Protein AF-A0A0C2ND90-F1 (afdb_monomer_lite)

Radius of gyration: 29.48 Å; chains: 1; bounding box: 59×24×83 Å

Foldseek 3Di:
DVVVVVVVVVVVVVVVVVVVVVVVVVVVVVVVVVVVVVVVVVVVPLPLPDDDADDVVVDDPVVVVVVLVVSCVVSVVVDPVSSVVVVCVRVVVVVVVVVD

Organism: Thelohanellus kitauei (NCBI:txid66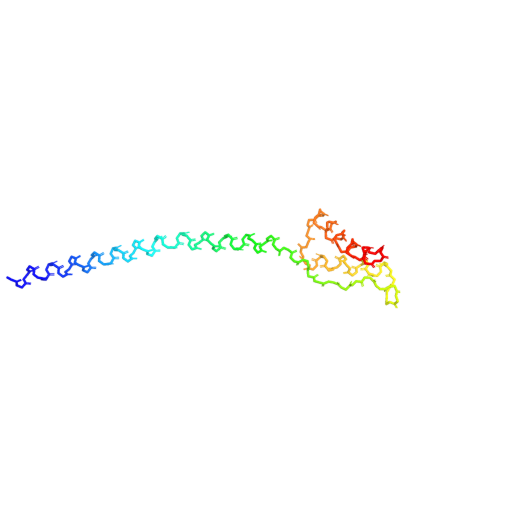9202)

Structure (mmCIF, N/CA/C/O backbone):
data_AF-A0A0C2ND90-F1
#
_entry.id   AF-A0A0C2ND90-F1
#
loop_
_atom_site.group_PDB
_atom_site.id
_atom_site.type_symbol
_atom_site.label_atom_id
_atom_site.label_alt_id
_atom_site.label_comp_id
_atom_site.label_asym_id
_atom_site.label_entity_id
_atom_site.label_seq_id
_atom_site.pdbx_PDB_ins_code
_atom_site.Cartn_x
_atom_site.Cartn_y
_atom_site.Cartn_z
_atom_site.occupancy
_atom_site.B_iso_or_equiv
_atom_site.auth_seq_id
_atom_site.auth_comp_id
_atom_site.auth_asym_id
_atom_site.auth_atom_id
_atom_site.pdbx_PDB_model_num
ATOM 1 N N . MET A 1 1 ? -38.158 9.079 54.600 1.00 61.09 1 MET A N 1
ATOM 2 C CA . MET A 1 1 ? -38.127 9.830 53.323 1.00 61.09 1 MET A CA 1
ATOM 3 C C . MET A 1 1 ? -36.707 10.075 52.803 1.00 61.09 1 MET A C 1
ATOM 5 O O . MET A 1 1 ? -36.456 9.720 51.663 1.00 61.09 1 MET A O 1
ATOM 9 N N . GLY A 1 2 ? -35.762 10.605 53.597 1.00 73.25 2 GLY A N 1
ATOM 10 C CA . GLY A 1 2 ? -34.389 10.879 53.116 1.00 73.25 2 GLY A CA 1
ATOM 11 C C . GLY A 1 2 ? -33.578 9.648 52.671 1.00 73.25 2 GLY A C 1
ATOM 12 O O . GLY A 1 2 ? -32.875 9.707 51.665 1.00 73.25 2 GLY A O 1
ATOM 13 N N . ASP A 1 3 ? -33.728 8.514 53.361 1.00 81.81 3 ASP A N 1
ATOM 14 C CA . ASP A 1 3 ? -32.987 7.281 53.045 1.00 81.81 3 ASP A CA 1
ATOM 15 C C . ASP A 1 3 ? -33.418 6.623 51.728 1.00 81.81 3 ASP A C 1
ATOM 17 O O . ASP A 1 3 ? -32.583 6.149 50.961 1.00 81.81 3 ASP A O 1
ATOM 21 N N . GLU A 1 4 ? -34.717 6.633 51.427 1.00 86.62 4 GLU A N 1
ATOM 22 C CA . GLU A 1 4 ? -35.253 6.101 50.169 1.00 86.62 4 GLU A CA 1
ATOM 23 C C . GLU A 1 4 ? -34.768 6.912 48.969 1.00 86.62 4 GLU A C 1
ATOM 25 O O . GLU A 1 4 ? -34.308 6.347 47.978 1.00 86.62 4 GLU A O 1
ATOM 30 N N . PHE A 1 5 ? -34.791 8.241 49.090 1.00 89.62 5 PHE A N 1
ATOM 31 C CA . PHE A 1 5 ? -34.315 9.141 48.047 1.00 89.62 5 PHE A CA 1
ATOM 32 C C . PHE A 1 5 ? -32.812 8.964 47.783 1.00 89.62 5 PHE A C 1
ATOM 34 O O . PHE A 1 5 ? -32.376 8.892 46.634 1.00 89.62 5 PHE A O 1
ATOM 41 N N . SER A 1 6 ? -32.020 8.791 48.845 1.00 90.69 6 SER A N 1
ATOM 42 C CA . SER A 1 6 ? -30.584 8.502 48.750 1.00 90.69 6 SER A CA 1
ATOM 43 C C . SER A 1 6 ? -30.305 7.157 48.060 1.00 90.69 6 SER A C 1
ATOM 45 O O . SER A 1 6 ? -29.378 7.028 47.255 1.00 90.69 6 SER A O 1
ATOM 47 N N . LYS A 1 7 ? -31.153 6.151 48.307 1.00 93.06 7 LYS A N 1
ATOM 48 C CA . LYS A 1 7 ? -31.084 4.835 47.653 1.00 93.06 7 LYS A CA 1
ATOM 49 C C . LYS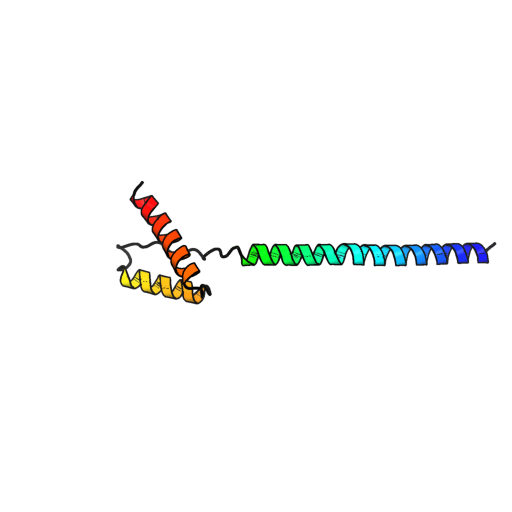 A 1 7 ? -31.412 4.920 46.160 1.00 93.06 7 LYS A C 1
ATOM 51 O O . LYS A 1 7 ? -30.707 4.324 45.347 1.00 93.06 7 LYS A O 1
ATOM 56 N N . ILE A 1 8 ? -32.432 5.700 45.800 1.00 93.50 8 ILE A N 1
ATOM 57 C CA . ILE A 1 8 ? -32.817 5.958 44.405 1.00 93.50 8 ILE A CA 1
ATOM 58 C C . ILE A 1 8 ? -31.680 6.667 43.660 1.00 93.50 8 ILE A C 1
ATOM 60 O O . ILE A 1 8 ? -31.285 6.214 42.587 1.00 93.50 8 ILE A O 1
ATOM 64 N N . LEU A 1 9 ? -31.087 7.709 44.250 1.00 91.94 9 LEU A N 1
ATOM 65 C CA . LEU A 1 9 ? -29.957 8.429 43.653 1.00 91.94 9 LEU A CA 1
ATOM 66 C C . LEU A 1 9 ? -28.749 7.519 43.399 1.00 91.94 9 LEU A C 1
ATOM 68 O O . LEU A 1 9 ? -28.164 7.567 42.318 1.00 91.94 9 LEU A O 1
ATOM 72 N N . LYS A 1 10 ? -28.401 6.650 44.356 1.00 93.69 10 LYS A N 1
ATOM 73 C CA . LYS A 1 10 ? -27.315 5.670 44.182 1.00 93.69 10 LYS A CA 1
ATOM 74 C C . LYS A 1 10 ? -27.596 4.687 43.048 1.00 93.69 10 LYS A C 1
ATOM 76 O O . LYS A 1 10 ? -26.691 4.384 42.275 1.00 93.69 10 LYS A O 1
ATOM 81 N N . ASN A 1 11 ? -28.835 4.215 42.928 1.00 93.94 11 ASN A N 1
ATOM 82 C CA . ASN A 1 11 ? -29.222 3.300 41.856 1.00 93.94 11 ASN A CA 1
ATOM 83 C C . ASN A 1 11 ? -29.159 3.974 40.478 1.00 93.94 11 ASN A C 1
ATOM 85 O O . ASN A 1 11 ? -28.696 3.352 39.525 1.00 93.94 11 ASN A O 1
ATOM 89 N N . ILE A 1 12 ? -29.557 5.247 40.377 1.00 94.38 12 ILE A N 1
ATOM 90 C CA . ILE A 1 12 ? -29.454 6.028 39.135 1.00 94.38 12 ILE A CA 1
ATOM 91 C C . ILE A 1 12 ? -27.985 6.230 38.744 1.00 94.38 12 ILE A C 1
ATOM 93 O O . ILE A 1 12 ? -27.619 5.964 37.602 1.00 94.38 12 ILE A O 1
ATOM 97 N N . LEU A 1 13 ? -27.132 6.636 39.691 1.00 93.94 13 LEU A N 1
ATOM 98 C CA . LEU A 1 13 ? -25.689 6.798 39.466 1.00 93.94 13 LEU A CA 1
ATOM 99 C C . LEU A 1 13 ? -25.038 5.501 38.982 1.00 93.94 13 LEU A C 1
ATOM 101 O O . LEU A 1 13 ? -24.297 5.505 38.001 1.00 93.94 13 LEU A O 1
ATOM 105 N N . LYS A 1 14 ? -25.366 4.382 39.634 1.00 94.62 14 LYS A N 1
ATOM 106 C CA . LYS A 1 14 ? -24.862 3.064 39.252 1.00 94.62 14 LYS A CA 1
ATOM 107 C C . LYS A 1 14 ? -25.328 2.666 37.848 1.00 94.62 14 LYS A C 1
ATOM 109 O O . LYS A 1 14 ? -24.517 2.237 37.036 1.00 94.62 14 LYS A O 1
ATOM 114 N N . SER A 1 15 ? -26.608 2.879 37.541 1.00 92.38 15 SER A N 1
ATOM 115 C CA . SER A 1 15 ? -27.170 2.591 36.218 1.00 92.38 15 SER A CA 1
ATOM 116 C C . SER A 1 15 ? -26.522 3.431 35.113 1.00 92.38 15 SER A C 1
ATOM 118 O O . SER A 1 15 ? -26.239 2.904 34.038 1.00 92.38 15 SER A O 1
ATOM 120 N N . GLN A 1 16 ? -26.228 4.710 35.372 1.00 92.75 16 GLN A N 1
ATOM 121 C CA . GLN A 1 16 ? -25.529 5.553 34.401 1.00 92.75 16 GLN A CA 1
ATOM 122 C C . GLN A 1 16 ? -24.081 5.113 34.175 1.00 92.75 16 GLN A C 1
ATOM 124 O O . GLN A 1 16 ? -23.621 5.109 33.031 1.00 92.75 16 GLN A O 1
ATOM 129 N N . GLN A 1 17 ? -23.371 4.713 35.232 1.00 93.25 17 GLN A N 1
ATOM 130 C CA . GLN A 1 17 ? -22.014 4.186 35.101 1.00 93.25 17 GLN A CA 1
ATOM 131 C C . GLN A 1 17 ? -22.003 2.911 34.246 1.00 93.25 17 GLN A C 1
ATOM 133 O O . GLN A 1 17 ? -21.243 2.821 33.282 1.00 93.25 17 GLN A O 1
ATOM 138 N N . GLU A 1 18 ? -22.892 1.963 34.545 1.00 94.25 18 GLU A N 1
ATOM 139 C CA . GLU A 1 18 ? -23.003 0.702 33.806 1.00 94.25 18 GLU A CA 1
ATOM 140 C C . GLU A 1 18 ? -23.373 0.933 32.331 1.00 94.25 18 GLU A C 1
ATOM 142 O O . GLU A 1 18 ? -22.771 0.325 31.442 1.00 94.25 18 GLU A O 1
ATOM 147 N N . GLN A 1 19 ? -24.304 1.854 32.046 1.00 92.56 19 GLN A N 1
ATOM 148 C CA . GLN A 1 19 ? -24.636 2.226 30.666 1.00 92.56 19 GLN A CA 1
ATOM 149 C C . GLN A 1 19 ? -23.453 2.857 29.930 1.00 92.56 19 GLN A C 1
ATOM 151 O O . GLN A 1 19 ? -23.208 2.523 28.770 1.00 92.56 19 GLN A O 1
ATOM 156 N N . THR A 1 20 ? -22.708 3.743 30.590 1.00 90.69 20 THR A N 1
ATOM 157 C CA . THR A 1 20 ? -21.558 4.424 29.981 1.00 90.69 20 THR A CA 1
ATOM 158 C C . THR A 1 20 ? -20.451 3.426 29.644 1.00 90.69 20 THR A C 1
ATOM 160 O O . THR A 1 20 ? -19.916 3.442 28.536 1.00 90.69 20 THR A O 1
ATOM 163 N N . GLU A 1 21 ? -20.146 2.498 30.552 1.00 91.19 21 GLU A N 1
ATOM 164 C CA . GLU A 1 21 ? -19.162 1.440 30.305 1.00 91.19 21 GLU A CA 1
ATOM 165 C C . GLU A 1 21 ? -19.593 0.495 29.176 1.00 91.19 21 GLU A C 1
ATOM 167 O O . GLU A 1 21 ? -18.774 0.128 28.327 1.00 91.19 21 GLU A O 1
ATOM 172 N N . ALA A 1 22 ? -20.874 0.113 29.136 1.00 88.69 22 ALA A N 1
ATOM 173 C CA . ALA A 1 22 ? -21.416 -0.730 28.074 1.00 88.69 22 ALA A CA 1
ATOM 174 C C . ALA A 1 22 ? -21.355 -0.034 26.706 1.00 88.69 22 ALA A C 1
ATOM 176 O O . ALA A 1 22 ? -20.994 -0.667 25.713 1.00 88.69 22 ALA A O 1
ATOM 177 N N . PHE A 1 23 ? -21.647 1.267 26.657 1.00 85.88 23 PHE A N 1
ATOM 178 C CA . PHE A 1 23 ? -21.556 2.075 25.443 1.00 85.88 23 PHE A CA 1
ATOM 179 C C . PHE A 1 23 ? -20.112 2.230 24.945 1.00 85.88 23 PHE A C 1
ATOM 181 O O . PHE A 1 23 ? -19.836 2.039 23.762 1.00 85.88 23 PHE A O 1
ATOM 188 N N . ILE A 1 24 ? -19.161 2.506 25.841 1.00 87.12 24 ILE A N 1
ATOM 189 C CA . ILE A 1 24 ? -17.740 2.605 25.474 1.00 87.12 24 ILE A CA 1
ATOM 190 C C . ILE A 1 24 ? -17.234 1.265 24.926 1.00 87.12 24 ILE A C 1
ATOM 192 O O . ILE A 1 24 ? -16.566 1.229 23.890 1.00 87.12 24 ILE A O 1
ATOM 196 N N . LYS A 1 25 ? -17.583 0.148 25.579 1.00 85.00 25 LYS A N 1
ATOM 197 C CA . LYS A 1 25 ? -17.224 -1.200 25.107 1.00 85.00 25 LYS A CA 1
ATOM 198 C C . LYS A 1 25 ? -17.882 -1.542 23.770 1.00 85.00 25 LYS A C 1
ATOM 200 O O . LYS A 1 25 ? -17.252 -2.193 22.938 1.00 85.00 25 LYS A O 1
ATOM 205 N N . SER A 1 26 ? -19.126 -1.115 23.549 1.00 82.69 26 SER A N 1
ATOM 206 C CA . SER A 1 26 ? -19.824 -1.376 22.289 1.00 82.69 26 SER A CA 1
ATOM 207 C C . SER A 1 26 ? -19.278 -0.545 21.128 1.00 82.69 26 SER A C 1
ATOM 209 O O . SER A 1 26 ? -19.345 -1.022 20.001 1.00 82.69 26 SER A O 1
ATOM 211 N N . GLN A 1 27 ? -18.690 0.634 21.378 1.00 79.12 27 GLN A N 1
ATOM 212 C CA . GLN A 1 27 ? -18.016 1.450 20.357 1.00 79.12 27 GLN A CA 1
ATOM 213 C C . GLN A 1 27 ? -16.550 1.078 20.104 1.00 79.12 27 GLN A C 1
ATOM 215 O O . GLN A 1 27 ? -16.084 1.216 18.969 1.00 79.12 27 GLN A O 1
ATOM 220 N N . SER A 1 28 ? -15.813 0.607 21.114 1.00 75.44 28 SER A N 1
ATOM 221 C CA . SER A 1 28 ? -14.378 0.323 20.968 1.00 75.44 28 SER A CA 1
ATOM 222 C C . SER A 1 28 ? -14.09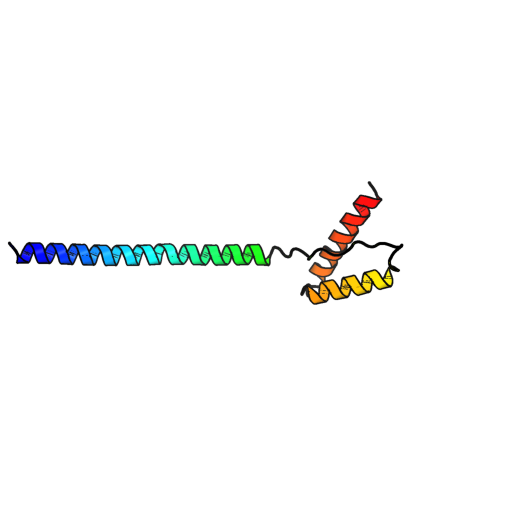9 -0.802 19.966 1.00 75.44 28 SER A C 1
ATOM 224 O O . SER A 1 28 ? -13.183 -0.694 19.150 1.00 75.44 28 SER A O 1
ATOM 226 N N . LEU A 1 29 ? -14.927 -1.851 19.969 1.00 71.69 29 LEU A N 1
ATOM 227 C CA . LEU A 1 29 ? -14.777 -3.000 19.075 1.00 71.69 29 LEU A CA 1
ATOM 228 C C . LEU A 1 29 ? -15.057 -2.647 17.591 1.00 71.69 29 LEU A C 1
ATOM 230 O O . LEU A 1 29 ? -14.260 -3.035 16.734 1.00 71.69 29 LEU A O 1
ATOM 234 N N . PRO A 1 30 ? -16.120 -1.891 17.245 1.00 79.75 30 PRO A N 1
ATOM 235 C CA . PRO A 1 30 ? -16.306 -1.332 15.905 1.00 79.75 30 PRO A CA 1
ATOM 236 C C . PRO A 1 30 ? -15.190 -0.384 15.465 1.00 79.75 30 PRO A C 1
ATOM 238 O O . PRO A 1 30 ? -14.737 -0.483 14.328 1.00 79.75 30 PRO A O 1
ATOM 241 N N . MET A 1 31 ? -14.723 0.506 16.347 1.00 79.31 31 MET A N 1
ATOM 242 C CA . MET A 1 31 ? -13.648 1.455 16.025 1.00 79.31 31 MET A CA 1
ATOM 243 C C . MET A 1 31 ? -12.340 0.734 15.689 1.00 79.31 31 MET A C 1
ATOM 245 O O . MET A 1 31 ? -11.716 1.058 14.682 1.00 79.31 31 MET A O 1
ATOM 249 N N . ALA A 1 32 ? -11.963 -0.290 16.461 1.00 78.69 32 ALA A N 1
ATOM 250 C CA . ALA A 1 32 ? -10.784 -1.106 16.169 1.00 78.69 32 ALA A CA 1
ATOM 251 C C . ALA A 1 32 ? -10.878 -1.767 14.782 1.00 78.69 32 ALA A C 1
ATOM 253 O O . ALA A 1 32 ? -9.948 -1.681 13.986 1.00 78.69 32 ALA A O 1
ATOM 254 N N . LYS A 1 33 ? -12.045 -2.329 14.438 1.00 81.75 33 LYS A N 1
ATOM 255 C CA . LYS A 1 33 ? -12.279 -2.927 13.113 1.00 81.75 33 LYS A CA 1
ATOM 256 C C . LYS A 1 33 ? -12.229 -1.911 11.973 1.00 81.75 33 LYS A C 1
ATOM 258 O O . LYS A 1 33 ? -11.783 -2.255 10.878 1.00 81.75 33 LYS A O 1
ATOM 263 N N . LEU A 1 34 ? -12.699 -0.685 12.199 1.00 83.44 34 LEU A N 1
ATOM 264 C CA . LEU A 1 34 ? -12.606 0.392 11.214 1.00 83.44 34 LEU A CA 1
ATOM 265 C C . LEU A 1 34 ? -11.152 0.804 10.990 1.00 83.44 34 LEU A C 1
ATOM 267 O O . LEU A 1 34 ? -10.738 0.916 9.840 1.00 83.44 34 LEU A O 1
ATOM 271 N N . VAL A 1 35 ? -10.373 0.965 12.062 1.00 84.44 35 VAL A N 1
ATOM 272 C CA . VAL A 1 35 ? -8.939 1.278 11.973 1.00 84.44 35 VAL A CA 1
ATOM 273 C C . VAL A 1 35 ? -8.191 0.173 11.231 1.00 84.44 35 VAL A C 1
ATOM 275 O O . VAL A 1 35 ? -7.462 0.480 10.291 1.00 84.44 35 VAL A O 1
ATOM 278 N N . ASP A 1 36 ? -8.438 -1.096 11.561 1.00 82.25 36 ASP A N 1
ATOM 279 C CA . ASP A 1 36 ? -7.831 -2.234 10.860 1.00 82.25 36 ASP A CA 1
ATOM 280 C C . ASP A 1 36 ? -8.231 -2.276 9.381 1.00 82.25 36 ASP A C 1
ATOM 282 O O . ASP A 1 36 ? -7.395 -2.510 8.508 1.00 82.25 36 ASP A O 1
ATOM 286 N N . SER A 1 37 ? -9.500 -2.003 9.072 1.00 80.81 37 SER A N 1
ATOM 287 C CA . SER A 1 37 ? -9.986 -1.969 7.688 1.00 80.81 37 SER A CA 1
ATOM 288 C C . SER A 1 37 ? -9.346 -0.834 6.894 1.00 80.81 37 SER A C 1
ATOM 290 O O . SER A 1 37 ? -8.941 -1.043 5.751 1.00 80.81 37 SER A O 1
ATOM 292 N N . VAL A 1 38 ? -9.210 0.354 7.490 1.00 79.38 38 VAL A N 1
ATOM 293 C CA . VAL A 1 38 ? -8.524 1.497 6.874 1.00 79.38 38 VAL A CA 1
ATOM 294 C C . VAL A 1 38 ? -7.041 1.192 6.688 1.00 79.38 38 VAL A C 1
ATOM 296 O O . VAL A 1 38 ? -6.529 1.388 5.590 1.00 79.38 38 VAL A O 1
ATOM 299 N N . ALA A 1 39 ? -6.366 0.639 7.695 1.00 75.31 39 ALA A N 1
ATOM 300 C CA . ALA A 1 39 ? -4.968 0.230 7.593 1.00 75.31 39 ALA A CA 1
ATOM 301 C C . ALA A 1 39 ? -4.761 -0.813 6.482 1.00 75.31 39 ALA A C 1
ATOM 303 O O . ALA A 1 39 ? -3.817 -0.709 5.701 1.00 75.31 39 ALA A O 1
ATOM 304 N N . HIS A 1 40 ? -5.677 -1.773 6.354 1.00 74.25 40 HIS A N 1
ATOM 305 C CA . HIS A 1 40 ? -5.659 -2.782 5.298 1.00 74.25 40 HIS A CA 1
ATOM 306 C C . HIS A 1 40 ? -5.990 -2.216 3.904 1.00 74.25 40 HIS A C 1
ATOM 308 O O . HIS A 1 40 ? -5.469 -2.700 2.902 1.00 74.25 40 HIS A O 1
ATOM 314 N N . MET A 1 41 ? -6.837 -1.188 3.799 1.00 71.75 41 MET A N 1
ATOM 315 C CA . MET A 1 41 ? -7.047 -0.481 2.530 1.00 71.75 41 MET A CA 1
ATOM 316 C C . MET A 1 41 ? -5.804 0.323 2.138 1.00 71.75 41 MET A C 1
ATOM 318 O O . MET A 1 41 ? -5.355 0.234 0.998 1.00 71.75 41 MET A O 1
ATOM 322 N N . VAL A 1 42 ? -5.211 1.054 3.082 1.00 67.94 42 VAL A N 1
ATOM 323 C CA . VAL A 1 42 ? -4.011 1.869 2.848 1.00 67.94 42 VAL A CA 1
ATOM 324 C C . VAL A 1 42 ? -2.795 0.996 2.532 1.00 67.94 42 VAL A C 1
ATOM 326 O O . VAL A 1 42 ? -2.023 1.351 1.648 1.00 67.94 42 VAL A O 1
ATOM 329 N N . SER A 1 43 ? -2.650 -0.178 3.152 1.00 66.38 43 SER A N 1
ATOM 330 C CA . SER A 1 43 ? -1.560 -1.110 2.826 1.00 66.38 43 SER A CA 1
ATOM 331 C C . SER A 1 43 ? -1.663 -1.685 1.410 1.00 66.38 43 SER A C 1
ATOM 333 O O . SER A 1 43 ? -0.647 -2.010 0.798 1.00 66.38 43 SER A O 1
ATOM 335 N N . LYS A 1 44 ? -2.881 -1.779 0.862 1.00 58.56 44 LYS A N 1
ATOM 336 C CA . LYS A 1 44 ? -3.127 -2.196 -0.527 1.00 58.56 44 LYS A CA 1
ATOM 337 C C . LYS A 1 44 ? -2.970 -1.064 -1.532 1.00 58.56 44 LYS A C 1
ATOM 339 O O . LYS A 1 44 ? -2.728 -1.331 -2.709 1.00 58.56 44 LYS A O 1
ATOM 344 N N . ILE A 1 45 ? -3.069 0.184 -1.084 1.00 56.97 45 ILE A N 1
ATOM 345 C CA . ILE A 1 45 ? -2.758 1.369 -1.879 1.00 56.97 45 ILE A CA 1
ATOM 346 C C . ILE A 1 45 ? -1.229 1.502 -1.936 1.00 56.97 45 ILE A C 1
ATOM 348 O O . ILE A 1 45 ? -0.612 2.390 -1.358 1.00 56.97 45 ILE A O 1
ATOM 352 N N . THR A 1 46 ? -0.585 0.591 -2.667 1.00 53.69 46 THR A N 1
ATOM 353 C CA . THR A 1 46 ? 0.801 0.783 -3.097 1.00 53.69 46 THR A CA 1
ATOM 354 C C . THR A 1 46 ? 0.797 1.776 -4.254 1.00 53.69 46 THR A C 1
ATOM 356 O O . THR A 1 46 ? 0.978 1.402 -5.417 1.00 53.69 46 THR A O 1
ATOM 359 N N . VAL A 1 47 ? 0.566 3.060 -3.944 1.00 55.66 47 VAL A N 1
ATOM 360 C CA . VAL A 1 47 ? 0.894 4.140 -4.881 1.00 55.66 47 VAL A CA 1
ATOM 361 C C . VAL A 1 47 ? 2.381 3.992 -5.135 1.00 55.66 47 VAL A C 1
ATOM 363 O O . VAL A 1 47 ? 3.193 4.285 -4.262 1.00 55.66 47 VAL A O 1
ATOM 366 N N . ALA A 1 48 ? 2.737 3.445 -6.298 1.00 58.94 48 ALA A N 1
ATOM 367 C CA . ALA A 1 48 ? 4.113 3.486 -6.745 1.00 58.94 48 ALA A CA 1
ATOM 368 C C . ALA A 1 48 ? 4.463 4.977 -6.787 1.00 58.94 48 ALA A C 1
ATOM 370 O O . ALA A 1 48 ? 3.776 5.719 -7.498 1.00 58.94 48 ALA A O 1
ATOM 371 N N . PRO A 1 49 ? 5.419 5.452 -5.973 1.00 63.28 49 PRO A N 1
ATOM 372 C CA . PRO A 1 49 ? 5.727 6.866 -5.959 1.00 63.28 49 PRO A CA 1
ATOM 373 C C . PRO A 1 49 ? 6.139 7.272 -7.367 1.00 63.28 49 PRO A C 1
ATOM 375 O O . PRO A 1 49 ? 6.838 6.519 -8.050 1.00 63.28 49 PRO A O 1
ATOM 378 N N . SER A 1 50 ? 5.635 8.430 -7.791 1.00 69.19 50 SER A N 1
ATOM 379 C CA . SER A 1 50 ? 5.865 8.980 -9.123 1.00 69.19 50 SER A CA 1
ATOM 380 C C . SER A 1 50 ? 7.350 8.921 -9.484 1.00 69.19 50 SER A C 1
ATOM 382 O O . SER A 1 50 ? 8.209 9.215 -8.651 1.00 69.19 50 SER A O 1
ATOM 384 N N . PHE A 1 51 ? 7.643 8.530 -10.718 1.00 78.44 51 PHE A N 1
ATOM 385 C CA . PHE A 1 51 ? 8.991 8.465 -11.261 1.00 78.44 51 PHE A CA 1
ATOM 386 C C . PHE A 1 51 ? 9.003 9.148 -12.613 1.00 78.44 51 PHE A C 1
ATOM 388 O O . PHE A 1 51 ? 8.010 9.151 -13.339 1.00 78.44 51 PHE A O 1
ATOM 395 N N . GLU A 1 52 ? 10.138 9.754 -12.921 1.00 81.94 52 GLU A N 1
ATOM 396 C CA . GLU A 1 52 ? 10.318 10.485 -14.162 1.00 81.94 52 GLU A CA 1
ATOM 397 C C . GLU A 1 52 ? 10.247 9.527 -15.354 1.00 81.94 52 GLU A C 1
ATOM 399 O O . GLU A 1 52 ? 10.853 8.458 -15.322 1.00 81.94 52 GLU A O 1
ATOM 404 N N . SER A 1 53 ? 9.515 9.902 -16.403 1.00 79.81 53 SER A N 1
ATOM 405 C CA . SER A 1 53 ? 9.410 9.092 -17.613 1.00 79.81 53 SER A CA 1
ATOM 406 C C . SER A 1 53 ? 10.719 9.054 -18.399 1.00 79.81 53 SER A C 1
ATOM 408 O O . SER A 1 53 ? 11.598 9.911 -18.257 1.00 79.81 53 SER A O 1
ATOM 410 N N . TYR A 1 54 ? 10.863 8.030 -19.242 1.00 81.81 54 TYR A N 1
ATOM 411 C CA . TYR A 1 54 ? 12.066 7.869 -20.045 1.00 81.81 54 TYR A CA 1
ATOM 412 C C . TYR A 1 54 ? 12.178 8.986 -21.087 1.00 81.81 54 TYR A C 1
ATOM 414 O O . TYR A 1 54 ? 11.325 9.127 -21.960 1.00 81.81 54 TYR A O 1
ATOM 422 N N . GLN A 1 55 ? 13.272 9.746 -21.030 1.00 82.44 55 GLN A N 1
ATOM 423 C CA . GLN A 1 55 ? 13.583 10.778 -22.015 1.00 82.44 55 GLN A CA 1
ATOM 424 C C . GLN A 1 55 ? 14.925 10.476 -22.693 1.00 82.44 55 GLN A C 1
ATOM 426 O O . GLN A 1 55 ? 15.975 10.697 -22.081 1.00 82.44 55 GLN A O 1
ATOM 431 N N . PRO A 1 56 ? 14.921 10.033 -23.969 1.00 79.00 56 PRO A N 1
ATOM 432 C CA . PRO A 1 56 ? 16.148 9.713 -24.704 1.00 79.00 56 PRO A CA 1
ATOM 433 C C . PRO A 1 56 ? 17.134 10.882 -24.814 1.00 79.00 56 PRO A C 1
ATOM 435 O O . PRO A 1 56 ? 18.334 10.669 -24.947 1.00 79.00 56 PRO A O 1
ATOM 438 N N . SER A 1 57 ? 16.633 12.120 -24.760 1.00 88.94 57 SER A N 1
ATOM 439 C CA . SER A 1 57 ? 17.441 13.344 -24.796 1.00 88.94 57 SER A CA 1
ATOM 440 C C . SER A 1 57 ? 18.203 13.616 -23.497 1.00 88.94 57 SER A C 1
ATOM 442 O O . SER A 1 57 ? 19.186 14.354 -23.523 1.00 88.94 57 SER A O 1
ATOM 444 N N . LYS A 1 58 ? 17.756 13.050 -22.370 1.00 86.81 58 LYS A N 1
ATOM 445 C CA . LYS A 1 58 ? 18.366 13.238 -21.048 1.00 86.81 58 LYS A CA 1
ATOM 446 C C . LYS A 1 58 ? 19.271 12.080 -20.661 1.00 86.81 58 LYS A C 1
ATOM 448 O O . LYS A 1 58 ? 20.324 12.311 -20.073 1.00 86.81 58 LYS A O 1
ATOM 453 N N . GLU A 1 59 ? 18.868 10.846 -20.962 1.00 89.75 59 GLU A N 1
ATOM 454 C CA . GLU A 1 59 ? 19.632 9.666 -20.563 1.00 89.75 59 GLU A CA 1
ATOM 455 C C . GLU A 1 59 ? 19.510 8.481 -21.539 1.00 89.75 59 GLU A C 1
ATOM 457 O O . GLU A 1 59 ? 18.466 8.269 -22.166 1.00 89.75 59 GLU A O 1
ATOM 462 N N . PRO A 1 60 ? 20.567 7.654 -21.663 1.00 88.81 60 PRO A N 1
ATOM 463 C CA . PRO A 1 60 ? 20.483 6.392 -22.383 1.00 88.81 60 PRO A CA 1
ATOM 464 C C . PRO A 1 60 ? 19.653 5.371 -21.590 1.00 88.81 60 PRO A C 1
ATOM 466 O O . PRO A 1 60 ? 19.686 5.330 -20.359 1.00 88.81 60 PRO A O 1
ATOM 469 N N . PHE A 1 61 ? 18.940 4.492 -22.300 1.00 82.31 61 PHE A N 1
ATOM 470 C CA . PHE A 1 61 ? 18.012 3.526 -21.696 1.00 82.31 61 PHE A CA 1
ATOM 471 C C . PHE A 1 61 ? 18.610 2.646 -20.574 1.00 82.31 61 PHE A C 1
ATOM 473 O O . PHE A 1 61 ? 17.932 2.448 -19.565 1.00 82.31 61 PHE A O 1
ATOM 480 N N . PRO A 1 62 ? 19.864 2.146 -20.657 1.00 88.69 62 PRO A N 1
ATOM 481 C CA . PRO A 1 62 ? 20.468 1.406 -19.545 1.00 88.69 62 PRO A CA 1
ATOM 482 C C . PRO A 1 62 ? 20.574 2.222 -18.245 1.00 88.69 62 PRO A C 1
ATOM 484 O O . PRO A 1 62 ? 20.430 1.657 -17.161 1.00 88.69 62 PRO A O 1
ATOM 487 N N . GLY A 1 63 ? 20.784 3.540 -18.347 1.00 87.56 63 GLY A N 1
ATOM 488 C CA . GLY A 1 63 ? 20.823 4.456 -17.203 1.00 87.56 63 GLY A CA 1
ATOM 489 C C . GLY A 1 63 ? 19.449 4.619 -16.558 1.00 87.56 63 GLY A C 1
ATOM 490 O O . GLY A 1 63 ? 19.304 4.386 -15.357 1.00 87.56 63 GLY A O 1
ATOM 491 N N . TYR A 1 64 ? 18.429 4.872 -17.383 1.00 85.81 64 TYR A N 1
ATOM 492 C CA . TYR A 1 64 ? 17.030 4.919 -16.950 1.00 85.81 64 TYR A CA 1
ATOM 493 C C . TYR A 1 64 ? 16.615 3.629 -16.234 1.00 85.81 64 TYR A C 1
ATOM 495 O O . TYR A 1 64 ? 16.054 3.666 -15.139 1.00 85.81 64 TYR A O 1
ATOM 503 N N . LYS A 1 65 ? 16.951 2.472 -16.821 1.00 82.44 65 LYS A N 1
ATOM 504 C CA . LYS A 1 65 ? 16.651 1.157 -16.244 1.00 82.44 65 LYS A CA 1
ATOM 505 C C . LYS A 1 65 ? 17.287 0.984 -14.861 1.00 82.44 65 LYS A C 1
ATOM 507 O O . LYS A 1 65 ? 16.605 0.548 -13.940 1.00 82.44 65 LYS A O 1
ATOM 512 N N . SER A 1 66 ? 18.560 1.348 -14.705 1.00 86.88 66 SER A N 1
ATOM 513 C CA . SER A 1 66 ? 19.258 1.274 -13.413 1.00 86.88 66 SER A CA 1
ATOM 514 C C . SER A 1 66 ? 18.586 2.156 -12.352 1.00 86.88 66 SER A C 1
ATOM 516 O O . SER A 1 66 ? 18.316 1.708 -11.237 1.00 86.88 66 SER A O 1
ATOM 518 N N . ARG A 1 67 ? 18.220 3.392 -12.718 1.00 88.44 67 ARG A N 1
ATOM 519 C CA . ARG A 1 67 ? 17.521 4.337 -11.832 1.00 88.44 67 ARG A CA 1
ATOM 520 C C . ARG A 1 67 ? 16.135 3.822 -11.426 1.00 88.44 67 ARG A C 1
ATOM 522 O O . ARG A 1 67 ? 15.742 3.944 -10.268 1.00 88.44 67 ARG A O 1
ATOM 529 N N . LEU A 1 68 ? 15.429 3.182 -12.356 1.00 81.44 68 LEU A N 1
ATOM 530 C CA . LEU A 1 68 ? 14.133 2.552 -12.114 1.00 81.44 68 LEU A CA 1
ATOM 531 C C . LEU A 1 68 ? 14.246 1.354 -11.151 1.00 81.44 68 LEU A C 1
ATOM 533 O O . LEU A 1 68 ? 13.442 1.209 -10.231 1.00 81.44 68 LEU A O 1
ATOM 537 N N . GLU A 1 69 ? 15.270 0.514 -11.311 1.00 79.62 69 GLU A N 1
ATOM 538 C CA . GLU A 1 69 ? 15.544 -0.612 -10.405 1.00 79.62 69 GLU A CA 1
ATOM 539 C C . GLU A 1 69 ? 15.915 -0.143 -8.988 1.00 79.62 69 GLU A C 1
ATOM 541 O O . GLU A 1 69 ? 15.458 -0.726 -7.994 1.00 79.62 69 GLU A O 1
ATOM 546 N N . GLN A 1 70 ? 16.692 0.938 -8.880 1.00 83.88 70 GLN A N 1
ATOM 547 C CA . GLN A 1 70 ? 16.999 1.588 -7.603 1.00 83.88 70 GLN A CA 1
ATOM 548 C C . GLN A 1 70 ? 15.739 2.148 -6.936 1.00 83.88 70 GLN A C 1
ATOM 550 O O . GLN A 1 70 ? 15.534 1.925 -5.742 1.00 83.88 70 GLN A O 1
ATOM 555 N N . HIS A 1 71 ? 14.861 2.802 -7.703 1.00 81.44 71 HIS A N 1
ATOM 556 C CA . HIS A 1 71 ? 13.587 3.325 -7.204 1.00 81.44 71 HIS A CA 1
ATOM 557 C C . HIS A 1 71 ? 12.702 2.221 -6.626 1.00 81.44 71 HIS A C 1
ATOM 559 O O . HIS A 1 71 ? 12.235 2.333 -5.495 1.00 81.44 71 HIS A O 1
ATOM 565 N N . PHE A 1 72 ? 12.537 1.099 -7.332 1.00 75.88 72 PHE A N 1
ATOM 566 C CA . PHE A 1 72 ? 11.772 -0.035 -6.799 1.00 75.88 72 PHE A CA 1
ATOM 567 C C . PHE A 1 72 ? 12.378 -0.633 -5.534 1.00 75.88 72 PHE A C 1
ATOM 569 O O . PHE A 1 72 ? 11.638 -1.042 -4.638 1.00 75.88 72 PHE A O 1
ATOM 576 N N . SER A 1 73 ? 13.709 -0.664 -5.452 1.00 75.00 73 SER A N 1
ATOM 577 C CA . SER A 1 73 ? 14.416 -1.139 -4.262 1.00 75.00 73 SER A CA 1
ATOM 578 C C . SER A 1 73 ? 14.171 -0.213 -3.065 1.00 75.00 73 SER A C 1
ATOM 580 O O . SER A 1 73 ? 13.862 -0.697 -1.979 1.00 75.00 73 SER A O 1
ATOM 582 N N . ALA A 1 74 ? 14.215 1.107 -3.271 1.00 74.62 74 ALA A N 1
ATOM 583 C CA . ALA A 1 74 ? 13.909 2.103 -2.241 1.00 74.62 74 ALA A CA 1
ATOM 584 C C . ALA A 1 74 ? 12.433 2.073 -1.802 1.00 74.62 74 ALA A C 1
ATOM 586 O O . ALA A 1 74 ? 12.118 2.308 -0.638 1.00 74.62 74 ALA A O 1
ATOM 587 N N . CYS A 1 75 ? 11.527 1.729 -2.717 1.00 70.12 75 CYS A N 1
ATOM 588 C CA . CYS A 1 75 ? 10.087 1.682 -2.462 1.00 70.12 75 CYS A CA 1
ATOM 589 C C . CYS A 1 75 ? 9.614 0.375 -1.818 1.00 70.12 75 CYS A C 1
ATOM 591 O O . CYS A 1 75 ? 8.409 0.154 -1.723 1.00 70.12 75 CYS A O 1
ATOM 593 N N . SER A 1 76 ? 10.534 -0.505 -1.402 1.00 66.62 76 SER A N 1
ATOM 594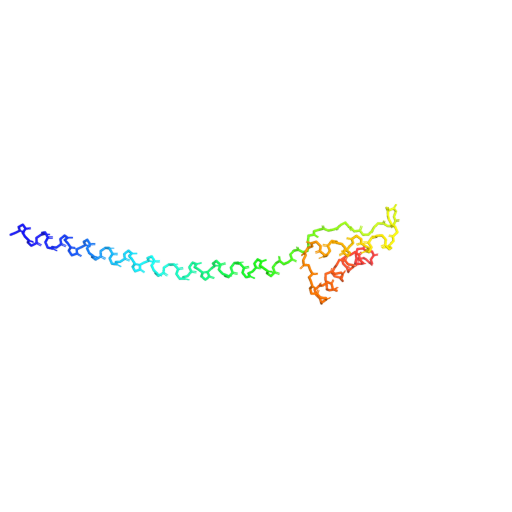 C CA . SER A 1 76 ? 10.200 -1.821 -0.843 1.00 66.62 76 SER A CA 1
ATOM 595 C C . SER A 1 76 ? 9.235 -2.613 -1.736 1.00 66.62 76 SER A C 1
ATOM 597 O O . SER A 1 76 ? 8.396 -3.375 -1.255 1.00 66.62 76 SER A O 1
ATOM 599 N N . VAL A 1 77 ? 9.361 -2.465 -3.059 1.00 64.88 77 VAL A N 1
ATOM 600 C CA . VAL A 1 77 ? 8.710 -3.365 -4.012 1.00 64.88 77 VAL A CA 1
ATOM 601 C C . VAL A 1 77 ? 9.582 -4.614 -4.044 1.00 64.88 77 VAL A C 1
ATOM 603 O O . VAL A 1 77 ? 10.529 -4.698 -4.820 1.00 64.88 77 VAL A O 1
ATOM 606 N N . ILE A 1 78 ? 9.366 -5.533 -3.106 1.00 57.34 78 ILE A N 1
ATOM 607 C CA . ILE A 1 78 ? 10.247 -6.697 -2.900 1.00 57.34 78 ILE A CA 1
ATOM 608 C C . ILE A 1 78 ? 9.778 -7.881 -3.757 1.00 57.34 78 ILE A C 1
ATOM 610 O O . ILE A 1 78 ? 10.603 -8.644 -4.260 1.00 57.34 78 ILE A O 1
ATOM 614 N N . ASP A 1 79 ? 8.468 -7.992 -3.990 1.00 66.56 79 ASP A N 1
ATOM 615 C CA . ASP A 1 79 ? 7.882 -9.069 -4.783 1.00 66.56 79 ASP A CA 1
ATOM 616 C C . ASP A 1 79 ? 8.158 -8.901 -6.287 1.00 66.56 79 ASP A C 1
ATOM 618 O O . ASP A 1 79 ? 7.946 -7.842 -6.884 1.00 66.56 79 ASP A O 1
ATOM 622 N N . GLN A 1 80 ? 8.645 -9.968 -6.923 1.00 63.81 80 GLN A N 1
ATOM 623 C CA . GLN A 1 80 ? 9.034 -9.944 -8.334 1.00 63.81 80 GLN A CA 1
ATOM 624 C C . GLN A 1 80 ? 7.823 -9.806 -9.276 1.00 63.81 80 GLN A C 1
ATOM 626 O O . GLN A 1 80 ? 7.964 -9.244 -10.368 1.00 63.81 80 GLN A O 1
ATOM 631 N N . GLY A 1 81 ? 6.648 -10.301 -8.873 1.00 63.97 81 GLY A N 1
ATOM 632 C CA . GLY A 1 81 ? 5.394 -10.131 -9.609 1.00 63.97 81 GLY A CA 1
ATOM 633 C C . GLY A 1 81 ? 4.899 -8.686 -9.559 1.00 63.97 81 GLY A C 1
ATOM 634 O O . GLY A 1 81 ? 4.516 -8.126 -10.592 1.00 63.97 81 GLY A O 1
ATOM 635 N N . ASP A 1 82 ? 5.010 -8.054 -8.392 1.00 65.19 82 ASP A N 1
ATOM 636 C CA . ASP A 1 82 ? 4.661 -6.645 -8.196 1.00 65.19 82 ASP A CA 1
ATOM 637 C C . ASP A 1 82 ? 5.606 -5.708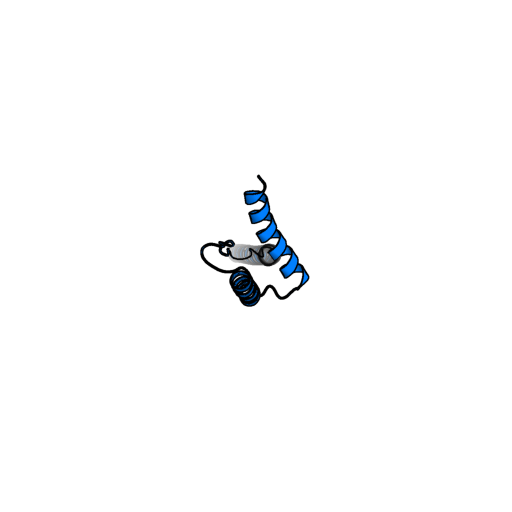 -8.976 1.00 65.19 82 ASP A C 1
ATOM 639 O O . ASP A 1 82 ? 5.149 -4.797 -9.671 1.00 65.19 82 ASP A O 1
ATOM 643 N N . LYS A 1 83 ? 6.918 -6.005 -9.007 1.00 65.19 83 LYS A N 1
ATOM 644 C CA . LYS A 1 83 ? 7.891 -5.280 -9.855 1.00 65.19 83 LYS A CA 1
ATOM 645 C C . LYS A 1 83 ? 7.504 -5.303 -11.332 1.00 65.19 83 LYS A C 1
ATOM 647 O O . LYS A 1 83 ? 7.457 -4.253 -11.968 1.00 65.19 83 LYS A O 1
ATOM 652 N N . LYS A 1 84 ? 7.230 -6.486 -11.895 1.00 66.75 84 LYS A N 1
ATOM 653 C CA . LYS A 1 84 ? 6.878 -6.622 -13.320 1.00 66.75 84 LYS A CA 1
ATOM 654 C C . LYS A 1 84 ? 5.588 -5.879 -13.650 1.00 66.75 84 LYS A C 1
ATOM 656 O O . LYS A 1 84 ? 5.538 -5.185 -14.659 1.00 66.75 84 LYS A O 1
ATOM 661 N N . SER A 1 85 ? 4.581 -5.987 -12.789 1.00 66.19 85 SER A N 1
ATOM 662 C CA . SER A 1 85 ? 3.284 -5.336 -12.992 1.00 66.19 85 SER A CA 1
ATOM 663 C C . SER A 1 85 ? 3.396 -3.810 -12.931 1.00 66.19 85 SER A C 1
ATOM 665 O O . SER A 1 85 ? 2.824 -3.130 -13.779 1.00 66.19 85 SER A O 1
ATOM 667 N N . LYS A 1 86 ? 4.193 -3.260 -12.003 1.00 68.50 86 LYS A N 1
ATOM 668 C CA . LYS A 1 86 ? 4.449 -1.810 -11.908 1.00 68.50 86 LYS A CA 1
ATOM 669 C C . LYS A 1 86 ? 5.310 -1.286 -13.064 1.00 68.50 86 LYS A C 1
ATOM 671 O O . LYS A 1 86 ? 4.997 -0.232 -13.610 1.00 68.50 86 LYS A O 1
ATOM 676 N N . ILE A 1 87 ? 6.329 -2.041 -13.494 1.00 68.19 87 ILE A N 1
ATOM 677 C CA . ILE A 1 87 ? 7.112 -1.730 -14.706 1.00 68.19 87 ILE A CA 1
ATOM 678 C C . ILE A 1 87 ? 6.200 -1.676 -15.927 1.00 68.19 87 ILE A C 1
ATOM 680 O O . ILE A 1 87 ? 6.261 -0.719 -16.692 1.00 68.19 87 ILE A O 1
ATOM 684 N N . LEU A 1 88 ? 5.352 -2.693 -16.103 1.00 66.50 88 LEU A N 1
ATOM 685 C CA . LEU A 1 88 ? 4.406 -2.735 -17.209 1.00 66.50 88 LEU A CA 1
ATOM 686 C C . LEU A 1 88 ? 3.420 -1.577 -17.120 1.00 66.50 88 LEU A C 1
ATOM 688 O O . LEU A 1 88 ? 3.245 -0.905 -18.117 1.00 66.50 88 LEU A O 1
ATOM 692 N N . ALA A 1 89 ? 2.839 -1.274 -15.960 1.00 66.19 89 ALA A N 1
ATOM 693 C CA . ALA A 1 89 ? 1.922 -0.143 -15.822 1.00 66.19 89 ALA A CA 1
ATOM 694 C C . ALA A 1 89 ? 2.559 1.192 -16.253 1.00 66.19 89 ALA A C 1
ATOM 696 O O . ALA A 1 89 ? 1.918 1.986 -16.939 1.00 66.19 89 ALA A O 1
ATOM 697 N N . TRP A 1 90 ? 3.829 1.424 -15.912 1.00 68.12 90 TRP A N 1
ATOM 698 C CA . TRP A 1 90 ? 4.539 2.647 -16.300 1.00 68.12 90 TRP A CA 1
ATOM 699 C C . TRP A 1 90 ? 4.964 2.667 -17.764 1.00 68.12 90 TRP A C 1
ATOM 701 O O . TRP A 1 90 ? 4.746 3.664 -18.446 1.00 68.12 90 TRP A O 1
ATOM 711 N N . LEU A 1 91 ? 5.504 1.562 -18.282 1.00 66.69 91 LEU A N 1
ATOM 712 C CA . LEU A 1 91 ? 5.848 1.460 -19.702 1.00 66.69 91 LEU A CA 1
ATOM 713 C C . LEU A 1 91 ? 4.601 1.495 -20.593 1.00 66.69 91 LEU A C 1
ATOM 715 O O . LEU A 1 91 ? 4.646 2.065 -21.676 1.00 66.69 91 LEU A O 1
ATOM 719 N N . V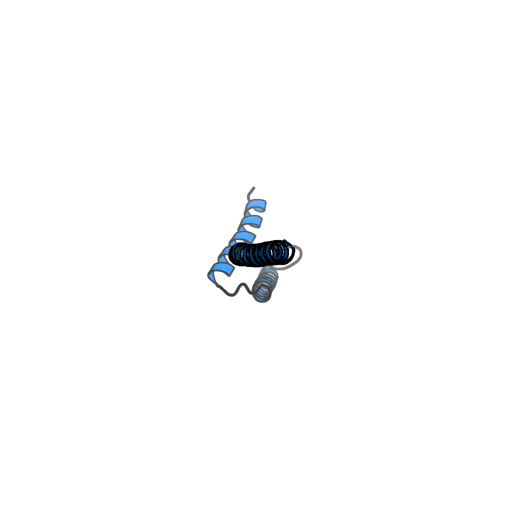AL A 1 92 ? 3.491 0.905 -20.149 1.00 66.56 92 VAL A N 1
ATOM 720 C CA . VAL A 1 92 ? 2.204 0.895 -20.856 1.00 66.56 92 VAL A CA 1
ATOM 721 C C . VAL A 1 92 ? 1.610 2.300 -20.889 1.00 66.56 92 VAL A C 1
ATOM 723 O O . VAL A 1 92 ? 1.221 2.748 -21.958 1.00 66.56 92 VAL A O 1
ATOM 726 N N . SER A 1 93 ? 1.614 3.037 -19.773 1.00 59.03 93 SER A N 1
ATOM 727 C CA . SER A 1 93 ? 1.161 4.438 -19.759 1.00 59.03 93 SER A CA 1
ATOM 728 C C . SER A 1 93 ? 1.940 5.309 -20.755 1.00 59.03 93 SER A C 1
ATOM 730 O O . SER A 1 93 ? 1.348 6.099 -21.487 1.00 59.03 93 SER A O 1
ATOM 732 N N . GLU A 1 94 ? 3.260 5.133 -20.825 1.00 58.31 94 GLU A N 1
ATOM 733 C CA . GLU A 1 94 ? 4.111 5.868 -21.767 1.00 58.31 94 GLU A CA 1
ATOM 734 C C . GLU A 1 94 ? 3.906 5.406 -23.216 1.00 58.31 94 GLU A C 1
ATOM 736 O O . GLU A 1 94 ? 3.775 6.236 -24.115 1.00 58.31 94 GLU A O 1
ATOM 741 N N . THR A 1 95 ? 3.814 4.092 -23.455 1.00 56.62 95 THR A N 1
ATOM 742 C CA . THR A 1 95 ? 3.595 3.544 -24.806 1.00 56.62 95 THR A CA 1
ATOM 743 C C . THR A 1 95 ? 2.223 3.891 -25.363 1.00 56.62 95 THR A C 1
ATOM 745 O O . THR A 1 95 ? 2.146 4.163 -26.555 1.00 56.62 95 THR A O 1
ATOM 748 N N . TYR A 1 96 ? 1.173 3.980 -24.541 1.00 54.69 96 TYR A N 1
ATOM 749 C CA . TYR A 1 96 ? -0.115 4.524 -24.983 1.00 54.69 96 TYR A CA 1
ATOM 750 C C . TYR A 1 96 ? 0.003 6.000 -25.387 1.00 54.69 96 TYR A C 1
ATOM 752 O O . TYR A 1 96 ? -0.520 6.367 -26.430 1.00 54.69 96 TYR A O 1
ATOM 760 N N . SER A 1 97 ? 0.766 6.830 -24.661 1.00 52.75 97 SER A N 1
ATOM 761 C CA . SER A 1 97 ? 0.971 8.233 -25.075 1.00 52.75 97 SER A CA 1
ATOM 762 C C . SER A 1 97 ? 1.748 8.380 -26.394 1.00 52.75 97 SER A C 1
ATOM 764 O O . SER A 1 97 ? 1.575 9.363 -27.109 1.00 52.75 97 SER A O 1
ATOM 766 N N . ILE A 1 98 ? 2.593 7.397 -26.727 1.00 53.53 98 ILE A N 1
ATOM 767 C CA . ILE A 1 98 ? 3.377 7.365 -27.970 1.00 53.53 98 ILE A CA 1
ATOM 768 C C . ILE A 1 98 ? 2.567 6.759 -29.130 1.00 53.53 98 ILE A C 1
ATOM 770 O O . ILE A 1 98 ? 2.792 7.123 -30.284 1.00 53.53 98 ILE A O 1
ATOM 774 N N . LEU A 1 99 ? 1.647 5.831 -28.845 1.00 51.22 99 LEU A N 1
ATOM 775 C CA . LEU A 1 99 ? 0.852 5.113 -29.849 1.00 51.22 99 LEU A CA 1
ATOM 776 C C . LEU A 1 99 ? -0.501 5.773 -30.175 1.00 51.22 99 LEU A C 1
ATOM 778 O O . LEU A 1 99 ? -1.060 5.438 -31.221 1.00 51.22 99 LEU A O 1
ATOM 782 N N . GLY A 1 100 ? -0.979 6.723 -29.359 1.00 42.69 100 GLY A N 1
ATOM 783 C CA . GLY A 1 100 ? -2.205 7.502 -29.597 1.00 42.69 100 GLY A CA 1
ATOM 784 C C . GLY A 1 100 ? -3.289 7.268 -28.556 1.00 42.69 100 GLY A C 1
ATOM 785 O O . GLY A 1 100 ? -3.792 6.125 -28.479 1.00 42.69 100 GLY A O 1
#

Secondary structure (DSSP, 8-state):
-HHHHHHHHHHHHHHHHHHHHHHHHHHHHHHHHHHHHHHHHHHH---PPP-PPP-TTT--HHHHHHHHHHHHHHTT---HHHHHHHHHHHHHHHHHHHH-

Sequence (100 aa):
MGDEFSKILKNILKSQQEQTEAFIKSQSLPMAKLVDSVAHMVSKITVAPSFESYQPSKEPFPGYKSRLEQHFSACSVIDQGDKKSKILAWLVSETYSILG

pLDDT: mean 76.45, std 12.65, range [42.69, 94.62]